Protein AF-A0A0N1IQC4-F1 (afdb_monomer)

Organism: Papilio machaon (NCBI:txid76193)

Solvent-accessible surface area (backbone atoms only — not comparable to full-atom values): 4254 Å² total; per-residue (Å²): 135,84,83,76,77,52,73,70,58,52,48,58,53,47,52,59,48,49,64,56,57,57,64,37,65,69,53,43,52,54,35,48,74,73,71,45,52,76,66,54,53,51,52,51,50,52,56,46,56,74,42,23,80,85,70,77,88,58,72,49,74,71,44,48,57,75,70,65,127

pLDDT: mean 73.89, std 10.11, range [39.22, 86.12]

InterPro domains:
  IPR002048 EF-hand domain [PF13405] (43-69)
  IPR002048 EF-hand domain [PS50222] (39-69)
  IPR011992 EF-hand domain pair [SSF47473] (23-68)

Radius of gyration: 14.12 Å; Cα contacts (8 Å, |Δi|>4): 31; chains: 1; bounding box: 35×35×34 Å

Mean predicted aligned error: 9.86 Å

Nearest PDB structures (foldseek):
  5htf-assembly1_A  TM=4.790E-01  e=9.973E-01  Listeria monocytogenes EGD-e
  2nsa-assembly1_A  TM=5.176E-01  e=4.913E+00  Thermotoga maritima

Foldseek 3Di:
DDDDDDPVVVLVVVLVVVLVVCPPPVNVVVCVVVVHDSVRVSVVVSVVVVQPPVPPSDHDPVSVVVPDD

Structure (mmCIF, N/CA/C/O backbone):
data_AF-A0A0N1IQC4-F1
#
_entry.id   AF-A0A0N1IQC4-F1
#
loop_
_atom_site.group_PDB
_atom_site.id
_atom_site.type_symbol
_atom_site.label_atom_id
_atom_site.label_alt_id
_atom_site.label_comp_id
_atom_site.label_asym_id
_atom_site.label_entity_id
_atom_site.label_seq_id
_atom_site.pdbx_PDB_ins_code
_atom_site.Cartn_x
_atom_site.Cartn_y
_atom_site.Cartn_z
_atom_site.occupancy
_atom_site.B_iso_or_equiv
_atom_site.auth_seq_id
_atom_site.auth_comp_id
_atom_site.auth_asym_id
_atom_site.auth_atom_id
_atom_site.pdbx_PDB_model_num
ATOM 1 N N . MET A 1 1 ? -0.436 21.372 -21.140 1.00 39.22 1 MET A N 1
ATOM 2 C CA . MET A 1 1 ? 0.608 20.831 -20.245 1.00 39.22 1 MET A CA 1
ATOM 3 C C . MET A 1 1 ? -0.101 20.371 -18.989 1.00 39.22 1 MET A C 1
ATOM 5 O O . MET A 1 1 ? -0.718 21.208 -18.351 1.00 39.22 1 MET A O 1
ATOM 9 N N . ALA A 1 2 ? -0.147 19.066 -18.723 1.00 46.81 2 ALA A N 1
ATOM 10 C CA . ALA A 1 2 ? -0.725 18.556 -17.482 1.00 46.81 2 ALA A CA 1
ATOM 11 C C . ALA A 1 2 ? 0.342 18.677 -16.389 1.00 46.81 2 ALA A C 1
ATOM 13 O O . ALA A 1 2 ? 1.440 18.151 -16.557 1.00 46.81 2 ALA A O 1
ATOM 14 N N . GLU A 1 3 ? 0.042 19.419 -15.326 1.00 55.88 3 GLU A N 1
ATOM 15 C CA . GLU A 1 3 ? 0.874 19.472 -14.126 1.00 55.88 3 GLU A CA 1
ATOM 16 C C . GLU A 1 3 ? 0.874 18.074 -13.502 1.00 55.88 3 GLU A C 1
ATOM 18 O O . GLU A 1 3 ? -0.159 17.565 -13.069 1.00 55.88 3 GLU A O 1
ATOM 23 N N . THR A 1 4 ? 2.017 17.396 -13.557 1.00 63.72 4 THR A N 1
ATOM 24 C CA . THR A 1 4 ? 2.190 16.092 -12.922 1.00 63.72 4 THR A CA 1
ATOM 25 C C . THR A 1 4 ? 2.285 16.311 -11.418 1.00 63.72 4 THR A C 1
ATOM 27 O O . THR A 1 4 ? 3.234 16.951 -10.965 1.00 63.72 4 THR A O 1
ATOM 30 N N . GLU A 1 5 ? 1.304 15.807 -10.664 1.00 68.25 5 GLU A N 1
ATOM 31 C CA . GLU A 1 5 ? 1.314 15.846 -9.196 1.00 68.25 5 GLU A CA 1
ATOM 32 C C . GLU A 1 5 ? 2.624 15.258 -8.652 1.00 68.25 5 GLU A C 1
ATOM 34 O O . GLU A 1 5 ? 3.147 14.270 -9.181 1.00 68.25 5 GLU A O 1
ATOM 39 N N . SER A 1 6 ? 3.157 15.872 -7.593 1.00 72.25 6 SER A N 1
ATOM 40 C CA . SER A 1 6 ? 4.358 15.374 -6.921 1.00 72.25 6 SER A CA 1
ATOM 41 C C . SER A 1 6 ? 4.115 13.964 -6.373 1.00 72.25 6 SER A C 1
ATOM 43 O O . SER A 1 6 ? 3.016 13.636 -5.915 1.00 72.25 6 SER A O 1
ATOM 45 N N . THR A 1 7 ? 5.158 13.132 -6.358 1.00 60.31 7 THR A N 1
ATOM 46 C CA . THR A 1 7 ? 5.122 11.794 -5.749 1.00 60.31 7 THR A CA 1
ATOM 47 C C . THR A 1 7 ? 4.613 11.829 -4.305 1.00 60.31 7 THR A C 1
ATOM 49 O O . THR A 1 7 ? 3.858 10.942 -3.908 1.00 60.31 7 THR A O 1
ATOM 52 N N . ASP A 1 8 ? 4.932 12.890 -3.558 1.00 61.62 8 ASP A N 1
ATOM 53 C CA . ASP A 1 8 ? 4.497 13.078 -2.168 1.00 61.62 8 ASP A CA 1
ATOM 54 C C . ASP A 1 8 ? 3.001 13.421 -2.046 1.00 61.62 8 ASP A C 1
ATOM 56 O O . ASP A 1 8 ? 2.331 13.027 -1.086 1.00 61.62 8 ASP A O 1
ATOM 60 N N . GLU A 1 9 ? 2.442 14.137 -3.025 1.00 67.25 9 GLU A N 1
ATOM 61 C CA . GLU A 1 9 ? 1.016 14.486 -3.054 1.00 67.25 9 GLU A CA 1
ATOM 62 C C . GLU A 1 9 ? 0.152 13.273 -3.401 1.00 67.25 9 GLU A C 1
ATOM 64 O O . GLU A 1 9 ? -0.888 13.045 -2.771 1.00 67.25 9 GLU A O 1
ATOM 69 N N . ILE A 1 10 ? 0.617 12.460 -4.353 1.00 66.69 10 ILE A N 1
ATOM 70 C CA . ILE A 1 10 ? -0.021 11.199 -4.741 1.00 66.69 10 ILE A CA 1
ATOM 71 C C . ILE A 1 10 ? -0.021 10.237 -3.552 1.00 66.69 10 ILE A C 1
ATOM 73 O O . ILE A 1 10 ? -1.067 9.687 -3.207 1.00 66.69 10 ILE A O 1
ATOM 77 N N . TYR A 1 11 ? 1.120 10.088 -2.876 1.00 61.16 11 TYR A N 1
ATOM 78 C CA . TYR A 1 11 ? 1.249 9.238 -1.697 1.00 61.16 11 TYR A CA 1
ATOM 79 C C . TYR A 1 11 ? 0.302 9.679 -0.566 1.00 61.16 11 TYR A C 1
ATOM 81 O O . TYR A 1 11 ? -0.438 8.864 -0.018 1.00 61.16 11 TYR A O 1
ATOM 89 N N . ASN A 1 12 ? 0.217 10.979 -0.265 1.00 70.19 12 ASN A N 1
ATOM 90 C CA . ASN A 1 12 ? -0.675 11.496 0.783 1.00 70.19 12 ASN A CA 1
ATOM 91 C C . ASN A 1 12 ? -2.173 11.356 0.458 1.00 70.19 12 ASN A C 1
ATOM 93 O O . ASN A 1 12 ? -3.008 11.222 1.366 1.00 70.19 12 ASN A O 1
ATOM 97 N N . LYS A 1 13 ? -2.552 11.436 -0.822 1.00 71.25 13 LYS A N 1
ATOM 98 C CA . LYS A 1 13 ? -3.924 11.150 -1.267 1.00 71.25 13 LYS A CA 1
ATOM 99 C C . LYS A 1 13 ? -4.235 9.665 -1.131 1.00 71.25 13 LYS A C 1
ATOM 101 O O . LYS A 1 13 ? -5.289 9.313 -0.592 1.00 71.25 13 LYS A O 1
ATOM 106 N N . GLU A 1 14 ? -3.307 8.812 -1.541 1.00 65.88 14 GLU A N 1
ATOM 107 C CA . GLU A 1 14 ? -3.516 7.372 -1.535 1.00 65.88 14 GLU A CA 1
ATOM 108 C C . GLU A 1 14 ? -3.481 6.790 -0.119 1.00 65.88 14 GLU A C 1
ATOM 110 O O . GLU A 1 14 ? -4.330 5.969 0.210 1.00 65.88 14 GLU A O 1
ATOM 115 N N . TYR A 1 15 ? -2.649 7.322 0.780 1.00 60.72 15 TYR A N 1
ATOM 116 C CA . TYR A 1 15 ? -2.660 6.998 2.210 1.00 60.72 15 TYR A CA 1
ATOM 117 C C . TYR A 1 15 ? -4.040 7.242 2.838 1.00 60.72 15 TYR A C 1
ATOM 119 O O . TYR A 1 15 ? -4.609 6.387 3.525 1.00 60.72 15 TYR A O 1
ATOM 127 N N . ARG A 1 16 ? -4.652 8.398 2.544 1.00 72.62 16 ARG A N 1
ATOM 128 C CA . ARG A 1 16 ? -6.006 8.728 3.022 1.00 72.62 16 ARG A CA 1
ATOM 129 C C . ARG A 1 16 ? -7.073 7.812 2.432 1.00 72.62 16 ARG A C 1
ATOM 131 O O . ARG A 1 16 ? -8.064 7.523 3.109 1.00 72.62 16 ARG A O 1
ATOM 138 N N . ARG A 1 17 ? -6.888 7.364 1.192 1.00 72.50 17 ARG A N 1
ATOM 139 C CA . ARG A 1 17 ? -7.793 6.441 0.504 1.00 72.50 17 ARG A CA 1
ATOM 140 C C . ARG A 1 17 ? -7.666 5.022 1.056 1.00 72.50 17 ARG A C 1
ATOM 142 O O . ARG A 1 17 ? -8.678 4.441 1.444 1.00 72.50 17 ARG A O 1
ATOM 149 N N . ILE A 1 18 ? -6.447 4.504 1.183 1.00 64.25 18 ILE A N 1
ATOM 150 C CA . ILE A 1 18 ? -6.145 3.174 1.718 1.00 64.25 18 ILE A CA 1
ATOM 151 C C . ILE A 1 18 ? -6.646 3.053 3.144 1.00 64.25 18 ILE A C 1
ATOM 153 O O . ILE A 1 18 ? -7.362 2.102 3.429 1.00 64.25 18 ILE A O 1
ATOM 157 N N . ARG A 1 19 ? -6.386 4.046 4.004 1.00 66.81 19 ARG A N 1
ATOM 158 C CA . ARG A 1 19 ? -6.893 4.063 5.384 1.00 66.81 19 ARG A CA 1
ATOM 159 C C . ARG A 1 19 ? -8.421 4.024 5.462 1.00 66.81 19 ARG A C 1
ATOM 161 O O . ARG A 1 19 ? -8.987 3.613 6.470 1.00 66.81 19 ARG A O 1
ATOM 168 N N . ARG A 1 20 ? -9.115 4.484 4.420 1.00 67.69 20 ARG A N 1
ATOM 169 C CA . ARG A 1 20 ? -10.577 4.408 4.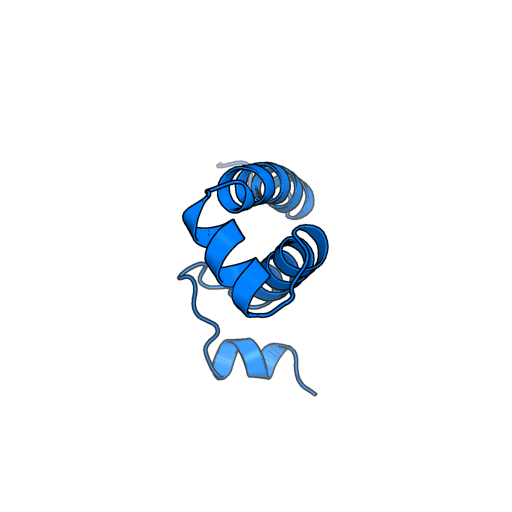325 1.00 67.69 20 ARG A CA 1
ATOM 170 C C . ARG A 1 20 ? -11.040 3.032 3.831 1.00 67.69 20 ARG A C 1
ATOM 172 O O . ARG A 1 20 ? -12.055 2.552 4.312 1.00 67.69 20 ARG A O 1
ATOM 179 N N . ILE A 1 21 ? -10.285 2.393 2.936 1.00 60.91 21 ILE A N 1
ATOM 180 C CA . ILE A 1 21 ? -10.561 1.048 2.397 1.00 60.91 21 ILE A CA 1
ATOM 181 C C . ILE A 1 21 ? -10.207 -0.052 3.409 1.00 60.91 21 ILE A C 1
ATOM 183 O O . ILE A 1 21 ? -10.925 -1.034 3.517 1.00 60.91 21 ILE A O 1
ATOM 187 N N . THR A 1 22 ? -9.143 0.097 4.199 1.00 62.38 22 THR A N 1
ATOM 188 C CA . THR A 1 22 ? -8.794 -0.858 5.269 1.00 62.38 22 THR A CA 1
ATOM 189 C C . THR A 1 22 ? -9.791 -0.858 6.425 1.00 62.38 22 THR A C 1
ATOM 191 O O . THR A 1 22 ? -9.790 -1.793 7.216 1.00 62.38 22 THR A O 1
ATOM 194 N N . LYS A 1 23 ? -10.685 0.138 6.495 1.00 65.62 23 LYS A N 1
ATOM 195 C CA . LYS A 1 23 ? -11.836 0.122 7.407 1.00 65.62 23 LYS A CA 1
ATOM 196 C C . LYS A 1 23 ? -12.981 -0.772 6.932 1.00 65.62 23 LYS A C 1
ATOM 198 O O . LYS A 1 23 ? -13.912 -0.974 7.710 1.00 65.62 23 LYS A O 1
ATOM 203 N N . ASP A 1 24 ? -12.928 -1.284 5.702 1.00 73.81 24 ASP A N 1
ATOM 204 C CA . ASP A 1 24 ? -13.889 -2.266 5.212 1.00 73.81 24 ASP A CA 1
ATOM 205 C C . ASP A 1 24 ? -13.872 -3.513 6.109 1.00 73.81 24 ASP A C 1
ATOM 207 O O . ASP A 1 24 ? -12.812 -4.063 6.428 1.00 73.81 24 ASP A O 1
ATOM 211 N N . LEU A 1 25 ? -15.058 -3.932 6.553 1.00 66.25 25 LEU A N 1
ATOM 212 C CA . LEU A 1 25 ? -15.230 -5.003 7.530 1.00 66.25 25 LEU A CA 1
ATOM 213 C C . LEU A 1 25 ? -14.660 -6.337 7.025 1.00 66.25 25 LEU A C 1
ATOM 215 O O . LEU A 1 25 ? -14.118 -7.099 7.823 1.00 66.25 25 LEU A O 1
ATOM 219 N N . ALA A 1 26 ? -14.710 -6.593 5.714 1.00 68.56 26 ALA A N 1
ATOM 220 C CA . ALA A 1 26 ? -14.164 -7.810 5.123 1.00 68.56 26 ALA A CA 1
ATOM 221 C C . ALA A 1 26 ? -12.633 -7.850 5.228 1.00 68.56 26 ALA A C 1
ATOM 223 O O . ALA A 1 26 ? -12.059 -8.874 5.595 1.00 68.56 26 ALA A O 1
ATOM 224 N N . ILE A 1 27 ? -11.963 -6.716 4.989 1.00 67.19 27 ILE A N 1
ATOM 225 C CA . ILE A 1 27 ? -10.505 -6.622 5.133 1.00 67.19 27 ILE A CA 1
ATOM 226 C C . ILE A 1 27 ? -10.098 -6.702 6.603 1.00 67.19 27 ILE A C 1
ATOM 228 O O . ILE A 1 27 ? -9.109 -7.364 6.907 1.00 67.19 27 ILE A O 1
ATOM 232 N N . ARG A 1 28 ? -10.859 -6.101 7.526 1.00 67.75 28 ARG A N 1
ATOM 233 C CA . ARG A 1 28 ? -10.594 -6.231 8.971 1.00 67.75 28 ARG A CA 1
ATOM 234 C C . ARG A 1 28 ? -10.693 -7.679 9.443 1.00 67.75 28 ARG A C 1
ATOM 236 O O . ARG A 1 28 ? -9.827 -8.112 10.195 1.00 67.75 28 ARG A O 1
ATOM 243 N N . GLN A 1 29 ? -11.705 -8.417 8.986 1.00 70.94 29 GLN A N 1
ATOM 244 C CA . GLN A 1 29 ? -11.898 -9.823 9.344 1.00 70.94 29 GLN A CA 1
ATOM 245 C C . GLN A 1 29 ? -10.713 -10.681 8.876 1.00 70.94 29 GLN A C 1
ATOM 247 O O . GLN A 1 29 ? -10.132 -11.402 9.6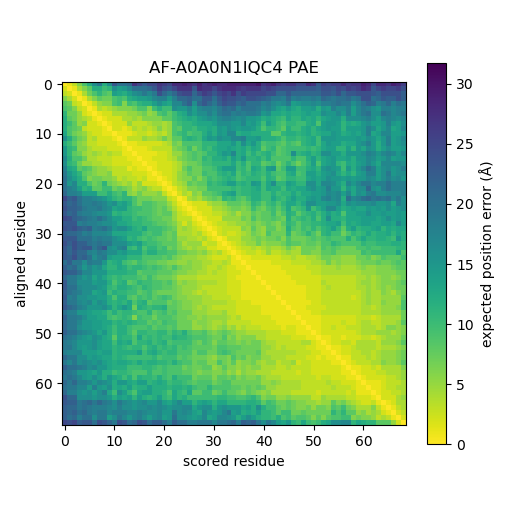79 1.00 70.94 29 GLN A O 1
ATOM 252 N N . ILE A 1 30 ? -10.308 -10.533 7.609 1.00 72.94 30 ILE A N 1
ATOM 253 C CA . ILE A 1 30 ? -9.183 -11.275 7.020 1.00 72.94 30 ILE A CA 1
ATOM 254 C C . ILE A 1 30 ? -7.863 -10.887 7.697 1.00 72.94 30 ILE A C 1
ATOM 256 O O . ILE A 1 30 ? -7.071 -11.742 8.071 1.00 72.94 30 ILE A O 1
ATOM 260 N N . SER A 1 31 ? -7.626 -9.593 7.914 1.00 74.50 31 SER A N 1
ATOM 261 C CA . SER A 1 31 ? -6.401 -9.116 8.570 1.00 74.50 31 SER A CA 1
ATOM 262 C C . SER A 1 31 ? -6.294 -9.632 10.007 1.00 74.50 31 SER A C 1
ATOM 264 O O . SER A 1 31 ? -5.224 -10.063 10.429 1.00 74.50 31 SER A O 1
ATOM 266 N N . SER A 1 32 ? -7.415 -9.650 10.736 1.00 73.25 32 SER A N 1
ATOM 267 C CA . SER A 1 32 ? -7.502 -10.204 12.089 1.00 73.25 32 SER A CA 1
ATOM 268 C C . SER A 1 32 ? -7.293 -11.718 12.121 1.00 73.25 32 SER A C 1
ATOM 270 O O . SER A 1 32 ? -6.747 -12.214 13.102 1.00 73.25 32 SER A O 1
ATOM 272 N N . GLU A 1 33 ? -7.712 -12.450 11.086 1.00 80.81 33 GLU A N 1
ATOM 273 C CA . GLU A 1 33 ? -7.477 -13.895 10.959 1.00 80.81 33 GLU A CA 1
ATOM 274 C C . GLU A 1 33 ? -5.979 -14.214 10.846 1.00 80.81 33 GLU A C 1
ATOM 276 O O . GLU A 1 33 ? -5.498 -15.167 11.454 1.00 80.81 33 GLU A O 1
ATOM 281 N N . TYR A 1 34 ? -5.219 -13.350 10.167 1.00 78.81 34 TYR A N 1
ATOM 282 C CA . TYR A 1 34 ? -3.755 -13.418 10.103 1.00 78.81 34 TY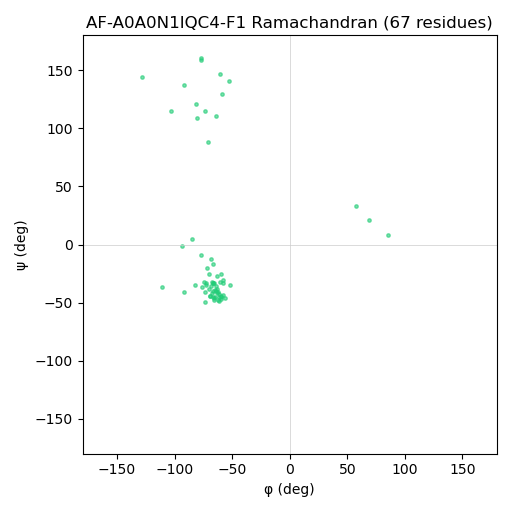R A CA 1
ATOM 283 C C . TYR A 1 34 ? -3.042 -12.740 11.288 1.00 78.81 34 TYR A C 1
ATOM 285 O O . TYR A 1 34 ? -1.815 -12.660 11.299 1.00 78.81 34 TYR A O 1
ATOM 293 N N . GLY A 1 35 ? -3.782 -12.249 12.290 1.00 85.81 35 GLY A N 1
ATOM 294 C CA . GLY A 1 35 ? -3.219 -11.593 13.474 1.00 85.81 35 GLY A CA 1
ATOM 295 C C . GLY A 1 35 ? -2.571 -10.231 13.202 1.00 85.81 35 GLY A C 1
ATOM 296 O O . GLY A 1 35 ? -1.740 -9.787 13.991 1.00 85.81 35 GLY A O 1
ATOM 297 N N . LEU A 1 36 ? -2.928 -9.573 12.097 1.00 83.81 36 LEU A N 1
ATOM 298 C CA . LEU A 1 36 ? -2.372 -8.281 11.701 1.00 83.81 36 LEU A CA 1
ATOM 299 C C . LEU A 1 36 ? -3.218 -7.123 12.232 1.00 83.81 36 LEU A C 1
ATOM 301 O O . LEU A 1 36 ? -4.449 -7.129 12.137 1.00 83.81 36 LEU A O 1
ATOM 305 N N . THR A 1 37 ? -2.553 -6.087 12.742 1.00 84.62 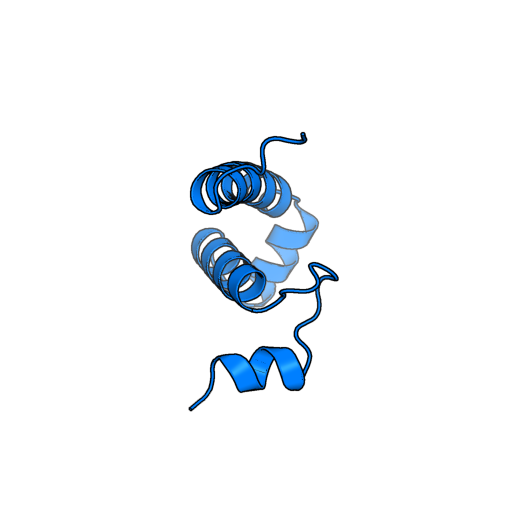37 THR A N 1
ATOM 306 C CA . THR A 1 37 ? -3.218 -4.834 13.120 1.00 84.62 37 THR A CA 1
ATOM 307 C C . THR A 1 37 ? -3.535 -3.985 11.888 1.00 84.62 37 THR A C 1
ATOM 309 O O . THR A 1 37 ? -2.931 -4.137 10.825 1.00 84.62 37 THR A O 1
ATOM 312 N N . GLU A 1 38 ? -4.467 -3.036 12.023 1.00 78.44 38 GLU A N 1
ATOM 313 C CA . GLU A 1 38 ? -4.772 -2.095 10.934 1.00 78.44 38 GLU A CA 1
ATOM 314 C C . GLU A 1 38 ? -3.543 -1.292 1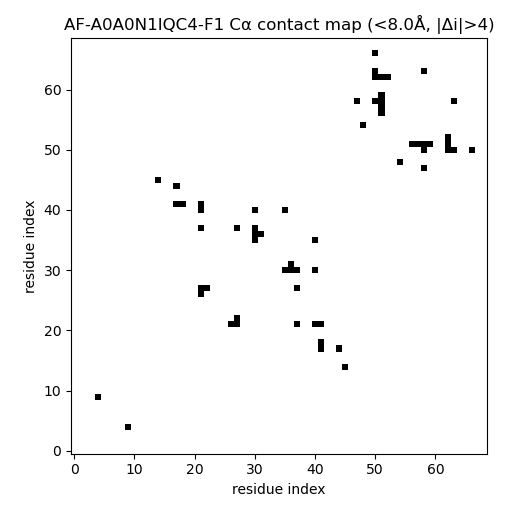0.486 1.00 78.44 38 GLU A C 1
ATOM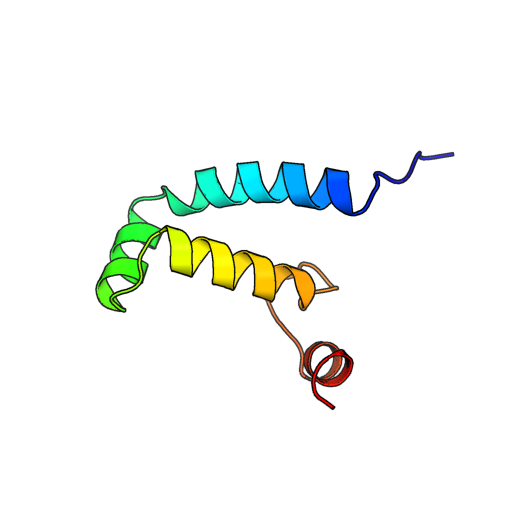 316 O O . GLU A 1 38 ? -3.419 -0.963 9.307 1.00 78.44 38 GLU A O 1
ATOM 321 N N . GLU A 1 39 ? -2.645 -0.986 11.422 1.00 81.50 39 GLU A N 1
ATOM 322 C CA . GLU A 1 39 ? -1.405 -0.252 11.166 1.00 81.50 39 GLU A CA 1
ATOM 323 C C . GLU A 1 39 ? -0.422 -1.096 10.354 1.00 81.50 39 GLU A C 1
ATOM 325 O O . GLU A 1 39 ? 0.089 -0.611 9.350 1.00 81.50 39 GLU A O 1
ATOM 330 N N . GLN A 1 40 ? -0.247 -2.377 10.694 1.00 83.25 40 GLN A N 1
ATOM 331 C CA . GLN A 1 40 ? 0.596 -3.293 9.917 1.00 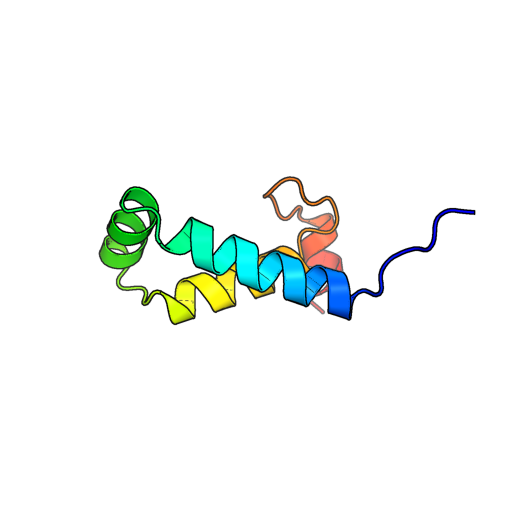83.25 40 GLN A CA 1
ATOM 332 C C . GLN A 1 40 ? 0.059 -3.495 8.498 1.00 83.25 40 GLN A C 1
ATOM 334 O O . GLN A 1 40 ? 0.812 -3.480 7.529 1.00 83.25 40 GLN A O 1
ATOM 339 N N . VAL A 1 41 ? -1.260 -3.642 8.346 1.00 84.00 41 VAL A N 1
ATOM 340 C CA . VAL A 1 41 ? -1.888 -3.755 7.020 1.00 84.00 41 VAL A CA 1
ATOM 341 C C . VAL A 1 41 ? -1.682 -2.480 6.203 1.00 84.00 41 VAL A C 1
ATOM 343 O O . VAL A 1 41 ? -1.483 -2.558 4.990 1.00 84.00 41 VAL A O 1
ATOM 346 N N . ALA A 1 42 ? -1.743 -1.307 6.838 1.00 80.94 42 ALA A N 1
ATOM 347 C CA . ALA A 1 42 ? -1.477 -0.040 6.169 1.00 80.94 42 ALA A CA 1
ATOM 348 C C . ALA A 1 42 ? -0.013 0.057 5.713 1.00 80.94 42 ALA A C 1
ATOM 350 O O . ALA A 1 42 ? 0.220 0.379 4.550 1.00 80.94 42 ALA A O 1
ATOM 351 N N . GLU A 1 43 ? 0.939 -0.299 6.577 1.00 84.19 43 GLU A N 1
ATOM 352 C CA . GLU A 1 43 ? 2.375 -0.315 6.269 1.00 84.19 43 GLU A CA 1
ATOM 353 C C . GLU A 1 43 ? 2.702 -1.289 5.126 1.00 84.19 43 GLU A C 1
ATOM 355 O O . GLU A 1 43 ? 3.377 -0.921 4.165 1.00 84.19 43 GLU A O 1
ATOM 360 N N . PHE A 1 44 ? 2.152 -2.509 5.147 1.00 84.19 44 PHE A N 1
ATOM 361 C CA . PHE A 1 44 ? 2.351 -3.467 4.057 1.00 84.19 44 PHE A CA 1
ATOM 362 C C . PHE A 1 44 ? 1.758 -2.989 2.737 1.00 84.19 44 PHE A C 1
ATOM 364 O O . PHE A 1 44 ? 2.381 -3.175 1.696 1.00 84.19 44 PHE A O 1
ATOM 371 N N . LYS A 1 45 ? 0.576 -2.364 2.751 1.00 82.25 45 LYS A N 1
ATOM 372 C CA . LYS A 1 45 ? -0.023 -1.804 1.530 1.00 82.25 45 LYS A CA 1
ATOM 373 C C . LYS A 1 45 ? 0.805 -0.665 0.965 1.00 82.25 45 LYS A C 1
ATOM 375 O O . LYS A 1 45 ? 0.941 -0.554 -0.246 1.00 82.25 45 LYS A O 1
ATOM 380 N N . GLU A 1 46 ? 1.353 0.167 1.831 1.00 81.56 46 GLU A N 1
ATOM 381 C CA . GLU A 1 46 ? 2.220 1.261 1.435 1.00 81.56 46 GLU A CA 1
ATOM 382 C C . GLU A 1 46 ? 3.527 0.755 0.816 1.00 81.56 46 GLU A C 1
ATOM 384 O O . GLU A 1 46 ? 3.891 1.170 -0.286 1.00 81.56 46 GLU A O 1
ATOM 389 N N . ALA A 1 47 ? 4.185 -0.205 1.470 1.00 84.00 47 ALA A N 1
ATOM 390 C CA . ALA A 1 47 ? 5.353 -0.874 0.915 1.00 84.00 47 ALA A CA 1
ATOM 391 C C . ALA A 1 47 ? 5.014 -1.537 -0.430 1.00 84.00 47 ALA A C 1
ATOM 393 O O . ALA A 1 47 ? 5.743 -1.370 -1.402 1.00 84.00 47 ALA A O 1
ATOM 394 N N . PHE A 1 48 ? 3.866 -2.213 -0.527 1.00 84.69 48 PHE A N 1
ATOM 395 C CA . PHE A 1 48 ? 3.401 -2.843 -1.762 1.00 84.69 48 PHE A CA 1
ATOM 396 C C . PHE A 1 48 ? 3.224 -1.827 -2.896 1.00 84.69 48 PHE A C 1
ATOM 398 O O . PHE A 1 48 ? 3.701 -2.050 -4.004 1.00 84.69 48 PHE A O 1
ATOM 405 N N . MET A 1 49 ? 2.617 -0.673 -2.610 1.00 82.94 49 MET A N 1
ATOM 406 C CA . MET A 1 49 ? 2.463 0.429 -3.563 1.00 82.94 49 MET A CA 1
ATOM 407 C C . MET A 1 49 ? 3.786 1.043 -4.024 1.00 82.94 49 MET A C 1
ATOM 409 O O . MET A 1 49 ? 3.859 1.614 -5.112 1.00 82.94 49 MET A O 1
ATOM 413 N N . LEU A 1 50 ? 4.833 0.967 -3.202 1.00 82.25 50 LEU A N 1
ATOM 414 C CA . LEU A 1 50 ? 6.163 1.413 -3.597 1.00 82.25 50 LEU A CA 1
ATOM 415 C C . LEU A 1 50 ? 6.740 0.516 -4.708 1.00 82.25 50 LEU A C 1
ATOM 417 O O . LEU A 1 50 ? 7.482 1.009 -5.570 1.00 82.25 50 LEU A O 1
ATOM 421 N N . PHE A 1 51 ? 6.398 -0.775 -4.679 1.00 80.62 51 PHE A N 1
ATOM 422 C CA . PHE A 1 51 ? 6.909 -1.808 -5.580 1.00 80.62 51 PHE A CA 1
ATOM 423 C C . PHE A 1 51 ? 6.048 -2.011 -6.825 1.00 80.62 51 PHE A C 1
ATOM 425 O O . PHE A 1 51 ? 6.609 -2.133 -7.909 1.00 80.62 51 PHE A O 1
ATOM 432 N N . ASP A 1 52 ? 4.724 -1.990 -6.688 1.00 84.44 52 ASP A N 1
ATOM 433 C CA . ASP A 1 52 ? 3.774 -2.068 -7.801 1.00 84.44 52 ASP A CA 1
ATOM 434 C C . ASP A 1 52 ? 3.802 -0.756 -8.608 1.00 84.44 52 ASP A C 1
ATOM 436 O O . ASP A 1 52 ? 3.082 0.212 -8.334 1.00 84.44 52 ASP A O 1
ATOM 440 N N . LYS A 1 53 ? 4.706 -0.694 -9.592 1.00 80.94 53 LYS A N 1
ATOM 441 C CA . LYS A 1 53 ? 4.874 0.478 -10.460 1.00 80.94 53 LYS A CA 1
ATOM 442 C C . LYS A 1 53 ? 3.738 0.567 -11.468 1.00 80.94 53 LYS A C 1
ATOM 444 O O . LYS A 1 53 ? 3.362 1.680 -11.847 1.00 80.94 53 LYS A O 1
ATOM 449 N N . ALA A 1 54 ? 3.209 -0.580 -11.888 1.00 82.62 54 ALA A N 1
ATOM 450 C CA . ALA A 1 54 ? 2.087 -0.677 -12.811 1.00 82.62 54 ALA A CA 1
ATOM 451 C C . ALA A 1 54 ? 0.743 -0.267 -12.178 1.00 82.62 54 ALA A C 1
ATOM 453 O O . ALA A 1 54 ? -0.173 0.119 -12.906 1.00 82.62 54 ALA A O 1
ATOM 454 N N . LYS A 1 55 ? 0.645 -0.272 -10.843 1.00 82.62 55 LYS A N 1
ATOM 455 C CA . LYS A 1 55 ? -0.574 -0.031 -10.053 1.00 82.62 55 LYS A CA 1
ATOM 456 C C . LYS A 1 55 ? -1.704 -1.004 -10.399 1.00 82.62 55 LYS A C 1
ATOM 458 O O . LYS A 1 55 ? -2.876 -0.618 -10.370 1.00 82.62 55 LYS A O 1
ATOM 463 N N . ASP A 1 56 ? -1.362 -2.238 -10.756 1.00 84.81 56 ASP A N 1
ATOM 464 C CA . ASP A 1 56 ? -2.335 -3.274 -11.119 1.00 84.81 56 ASP A CA 1
ATOM 465 C C . ASP A 1 56 ? -2.738 -4.167 -9.931 1.00 84.81 56 ASP A C 1
ATOM 467 O O . ASP A 1 56 ? -3.619 -5.020 -10.059 1.00 84.81 56 ASP A O 1
ATOM 471 N N . GLY A 1 57 ? -2.155 -3.922 -8.754 1.00 83.69 57 GLY A N 1
ATOM 472 C CA . GLY A 1 57 ? -2.391 -4.686 -7.535 1.00 83.69 57 GLY A CA 1
ATOM 473 C C . GLY A 1 57 ? -1.520 -5.935 -7.416 1.00 83.69 57 GLY A C 1
ATOM 474 O O . GLY A 1 57 ? -1.734 -6.724 -6.494 1.00 83.69 57 GLY A O 1
ATOM 475 N N . THR A 1 58 ? -0.540 -6.115 -8.302 1.00 85.88 58 THR A N 1
ATOM 476 C CA . THR A 1 58 ? 0.384 -7.250 -8.328 1.00 85.88 58 THR A CA 1
ATOM 477 C C . THR A 1 58 ? 1.823 -6.741 -8.384 1.00 85.88 58 THR A C 1
ATOM 479 O O . THR A 1 58 ? 2.113 -5.739 -9.018 1.00 85.88 58 THR A O 1
ATOM 482 N N . ILE A 1 59 ? 2.754 -7.437 -7.728 1.00 85.38 59 ILE A N 1
ATOM 483 C CA . ILE A 1 59 ? 4.189 -7.175 -7.903 1.00 85.38 59 ILE A CA 1
ATOM 484 C C . ILE A 1 59 ? 4.750 -8.273 -8.796 1.00 85.38 59 ILE A C 1
ATOM 486 O O . ILE A 1 59 ? 4.769 -9.450 -8.423 1.00 85.38 59 ILE A O 1
ATOM 490 N N . THR A 1 60 ? 5.214 -7.898 -9.980 1.00 85.88 60 THR A N 1
ATOM 491 C CA . THR A 1 60 ? 5.888 -8.819 -10.897 1.00 85.88 60 THR A CA 1
ATOM 492 C C . THR A 1 60 ? 7.331 -9.085 -10.460 1.00 85.88 60 THR A C 1
ATOM 494 O O . THR A 1 60 ? 7.957 -8.284 -9.768 1.00 85.88 60 THR A O 1
ATOM 497 N N . MET A 1 61 ? 7.920 -10.197 -10.917 1.00 86.12 61 MET A N 1
ATOM 498 C CA . MET A 1 61 ? 9.343 -10.490 -10.665 1.00 86.12 61 MET A CA 1
ATOM 499 C C . MET A 1 61 ? 10.272 -9.384 -11.190 1.00 86.12 61 MET A C 1
ATOM 501 O O . MET A 1 61 ? 11.331 -9.143 -10.616 1.00 86.12 61 MET A O 1
ATOM 505 N N . ALA A 1 62 ? 9.866 -8.698 -12.263 1.00 83.56 62 ALA A N 1
ATOM 506 C CA . ALA A 1 62 ? 10.594 -7.554 -12.794 1.00 83.56 62 ALA A CA 1
ATOM 507 C C . ALA A 1 62 ? 10.567 -6.365 -11.819 1.00 83.56 62 ALA A C 1
ATOM 509 O O . ALA A 1 62 ? 11.609 -5.773 -11.559 1.00 83.56 62 ALA A O 1
ATOM 510 N N . GLU A 1 63 ? 9.407 -6.049 -11.241 1.00 80.94 63 GLU A N 1
ATOM 511 C CA . GLU A 1 63 ? 9.257 -4.977 -10.247 1.00 80.94 63 GLU A CA 1
ATOM 512 C C . GLU A 1 63 ? 9.955 -5.304 -8.923 1.00 80.94 63 GLU A C 1
ATOM 514 O O . GLU A 1 63 ? 10.569 -4.428 -8.315 1.00 80.94 63 GLU A O 1
ATOM 519 N N . LEU A 1 64 ? 9.949 -6.576 -8.512 1.00 79.88 64 LEU A N 1
ATOM 520 C CA . LEU A 1 64 ? 10.673 -7.042 -7.329 1.00 79.88 64 LEU A CA 1
ATOM 521 C C . LEU A 1 64 ? 12.199 -6.940 -7.511 1.00 79.88 64 LEU A C 1
ATOM 523 O O . LEU A 1 64 ? 12.914 -6.520 -6.598 1.00 79.88 64 LEU A O 1
ATOM 527 N N . GLY A 1 65 ? 12.696 -7.269 -8.709 1.00 75.19 65 GLY A N 1
ATOM 528 C CA . GLY A 1 65 ? 14.117 -7.198 -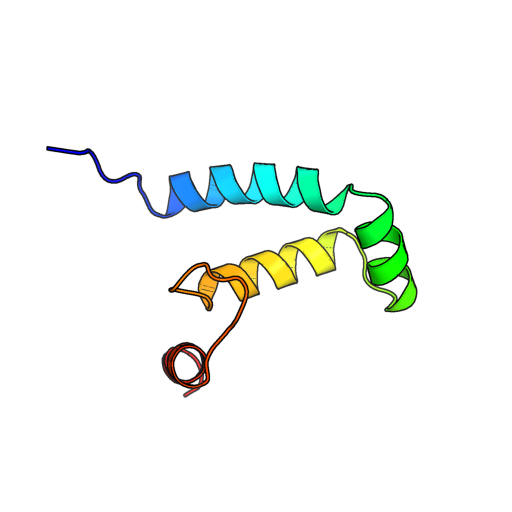9.064 1.00 75.19 65 GLY A CA 1
ATOM 529 C C . GLY A 1 65 ? 14.693 -5.779 -9.108 1.00 75.19 65 GLY A C 1
ATOM 530 O O . GLY A 1 65 ? 15.906 -5.612 -9.036 1.00 75.19 65 GLY A O 1
ATOM 531 N N . VAL A 1 66 ? 13.849 -4.742 -9.177 1.00 69.62 66 VAL A N 1
ATOM 532 C CA . VAL A 1 66 ? 14.292 -3.339 -9.070 1.00 69.62 66 VAL A CA 1
ATOM 533 C C . VAL A 1 66 ? 14.757 -3.002 -7.648 1.00 69.62 66 VAL A C 1
ATOM 535 O O . VAL A 1 66 ? 15.574 -2.097 -7.471 1.00 69.62 66 VAL A O 1
ATOM 538 N N . VAL A 1 67 ? 14.262 -3.716 -6.634 1.00 66.94 67 VAL A N 1
ATOM 539 C CA . VAL A 1 67 ? 14.483 -3.366 -5.223 1.00 66.94 67 VAL A CA 1
ATOM 540 C C . VAL A 1 67 ? 15.386 -4.353 -4.493 1.00 66.94 67 VAL A C 1
ATOM 542 O O . VAL A 1 67 ? 16.184 -3.928 -3.658 1.00 66.94 67 VAL A O 1
ATOM 545 N N . MET A 1 68 ? 15.305 -5.649 -4.791 1.00 72.62 68 MET A N 1
ATOM 546 C CA . MET A 1 68 ? 16.176 -6.639 -4.155 1.00 72.62 68 MET A CA 1
ATOM 547 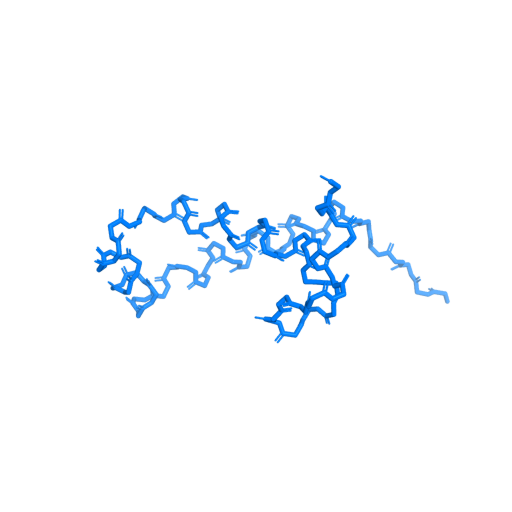C C . MET A 1 68 ? 17.559 -6.651 -4.830 1.00 72.62 68 MET A C 1
ATOM 549 O O . MET A 1 68 ? 17.681 -7.088 -5.972 1.00 72.62 68 MET A O 1
ATOM 553 N N . ARG A 1 69 ? 18.591 -6.151 -4.131 1.00 59.22 69 ARG A N 1
ATOM 554 C CA . ARG A 1 69 ? 20.015 -6.357 -4.463 1.00 59.22 69 ARG A CA 1
ATOM 555 C C . ARG A 1 69 ? 20.609 -7.486 -3.637 1.00 59.22 69 ARG A C 1
ATOM 557 O O . ARG A 1 69 ? 20.271 -7.550 -2.435 1.00 59.22 69 ARG A O 1
#

Secondary structure (DSSP, 8-state):
------HHHHHHHHHHHHHHHTTSHHHHHHHHHTT--HHHHHHHHHHHHHH-SS-SS---HHHHHTT--

Sequence (69 aa):
MAETESTDEIYNKEYRRIRRITKDLAIRQISSEYGLTEEQVAEFKEAFMLFDKAKDGTITMAELGVVMR